Protein AF-A0A382NYF6-F1 (afdb_monomer_lite)

Structure (mmCIF, N/CA/C/O backbone):
data_AF-A0A382NYF6-F1
#
_entry.id   AF-A0A382NYF6-F1
#
loop_
_atom_site.group_PDB
_atom_site.id
_atom_site.type_symbol
_atom_site.label_atom_id
_atom_site.label_alt_id
_atom_site.label_comp_id
_atom_site.label_asym_id
_atom_site.label_entity_id
_atom_site.label_seq_id
_atom_site.pdbx_PDB_ins_code
_atom_site.Cartn_x
_atom_site.Cartn_y
_atom_site.Cartn_z
_atom_site.occupancy
_atom_site.B_iso_or_equiv
_atom_site.auth_seq_id
_atom_site.auth_comp_id
_atom_site.auth_asym_id
_atom_site.auth_atom_id
_atom_site.pdbx_PDB_model_num
ATOM 1 N N . GLU A 1 1 ? -11.769 5.506 8.068 1.00 88.50 1 GLU A N 1
ATOM 2 C CA . GLU A 1 1 ? -12.639 4.362 8.406 1.00 88.50 1 GLU A CA 1
ATOM 3 C C . GLU A 1 1 ? -12.470 3.879 9.838 1.00 88.50 1 GLU A C 1
ATOM 5 O O . GLU A 1 1 ? -13.422 3.995 10.589 1.00 88.50 1 GLU A O 1
ATOM 10 N N . PHE A 1 2 ? -11.301 3.385 10.272 1.00 92.25 2 PHE A N 1
ATOM 11 C CA . PHE A 1 2 ? -11.147 2.890 11.657 1.00 92.25 2 PHE A CA 1
ATOM 12 C C . PHE A 1 2 ? -11.559 3.897 12.743 1.00 92.25 2 PHE A C 1
ATOM 14 O O . PHE A 1 2 ? -12.382 3.532 13.579 1.00 92.25 2 PHE A O 1
ATOM 21 N N . PRO A 1 3 ? -11.096 5.165 12.720 1.00 92.38 3 PRO A N 1
ATOM 22 C CA . PRO A 1 3 ? -11.545 6.155 13.703 1.00 92.38 3 PRO A CA 1
ATOM 23 C C . PRO A 1 3 ? -13.026 6.534 13.555 1.00 92.38 3 PRO A C 1
ATOM 25 O O . PRO A 1 3 ? -13.619 7.059 14.493 1.00 92.38 3 PRO A O 1
ATOM 28 N N . ASP A 1 4 ? -13.610 6.273 12.384 1.00 92.25 4 ASP A N 1
ATOM 29 C CA . ASP A 1 4 ? -14.958 6.696 12.011 1.00 92.25 4 ASP A CA 1
ATOM 30 C C . ASP A 1 4 ? -16.008 5.625 12.333 1.00 92.25 4 ASP A C 1
ATOM 32 O O . ASP A 1 4 ? -17.197 5.907 12.238 1.00 92.25 4 ASP A O 1
ATOM 36 N N . TYR A 1 5 ? -15.599 4.426 12.777 1.00 93.44 5 TYR A N 1
ATOM 37 C CA . TYR A 1 5 ? -16.486 3.281 13.023 1.00 93.44 5 TYR A CA 1
ATOM 38 C C . TYR A 1 5 ? -17.739 3.649 13.832 1.00 93.44 5 TYR A C 1
ATOM 40 O O . TYR A 1 5 ? -18.853 3.321 13.428 1.00 93.44 5 TYR A O 1
ATOM 48 N N . HIS A 1 6 ? -17.584 4.355 14.957 1.00 92.81 6 HIS A N 1
ATOM 49 C CA . HIS A 1 6 ? -18.725 4.735 15.794 1.00 92.81 6 HIS A CA 1
ATOM 50 C C . HIS A 1 6 ? -19.645 5.758 15.117 1.00 92.81 6 HIS A C 1
ATOM 52 O O . HIS A 1 6 ? -20.864 5.634 15.226 1.00 92.81 6 HIS A O 1
ATOM 58 N N . GLY A 1 7 ? -19.083 6.743 14.412 1.00 93.19 7 GLY A N 1
ATOM 59 C CA . GLY A 1 7 ? -19.858 7.767 13.706 1.00 93.19 7 GLY A CA 1
ATOM 60 C C . GLY A 1 7 ? -20.591 7.202 12.489 1.00 93.19 7 GLY A C 1
ATOM 61 O O . GLY A 1 7 ? -21.778 7.460 12.296 1.00 93.19 7 GLY A O 1
ATOM 62 N N . ASP A 1 8 ? -19.912 6.368 11.706 1.00 95.44 8 ASP A N 1
ATOM 63 C CA . ASP A 1 8 ? -20.476 5.683 10.544 1.00 95.44 8 ASP A CA 1
ATOM 64 C C . ASP A 1 8 ? -21.592 4.718 10.959 1.00 95.44 8 ASP A C 1
ATOM 66 O O . ASP A 1 8 ? -22.680 4.746 10.387 1.00 95.44 8 ASP A O 1
ATOM 70 N N . LYS A 1 9 ? -21.383 3.939 12.028 1.00 95.19 9 LYS A N 1
ATOM 71 C CA . LYS A 1 9 ? -22.415 3.053 12.578 1.00 95.19 9 LYS A CA 1
ATOM 72 C C . LYS A 1 9 ? -23.625 3.824 13.104 1.00 95.19 9 LYS A C 1
ATOM 74 O O . LYS A 1 9 ? -24.758 3.422 12.856 1.00 95.19 9 LYS A O 1
ATOM 79 N N . ALA A 1 10 ? -23.404 4.928 13.819 1.00 96.12 10 ALA A N 1
ATOM 80 C CA . ALA A 1 10 ? -24.485 5.754 14.361 1.00 96.12 10 ALA A CA 1
ATOM 81 C C . ALA A 1 10 ? -25.321 6.436 13.265 1.00 96.12 10 ALA A C 1
ATOM 83 O O . ALA A 1 10 ? -26.497 6.719 13.477 1.00 96.12 10 ALA A O 1
ATOM 84 N N . THR A 1 11 ? -24.726 6.679 12.096 1.00 96.25 11 THR A N 1
ATOM 85 C CA . THR A 1 11 ? -25.400 7.275 10.931 1.00 96.25 11 THR A CA 1
ATOM 86 C C . THR A 1 11 ? -25.982 6.236 9.969 1.00 96.25 11 THR A C 1
ATOM 88 O O . THR A 1 11 ? -26.534 6.612 8.938 1.00 96.25 11 THR A O 1
ATOM 91 N N . GLY A 1 12 ? -25.900 4.943 10.305 1.00 94.88 12 GLY A N 1
ATOM 92 C CA . GLY A 1 12 ? -26.460 3.858 9.499 1.00 94.88 12 GLY A CA 1
ATOM 93 C C . GLY A 1 12 ? -25.685 3.568 8.212 1.00 94.88 12 GLY A C 1
ATOM 94 O O . GLY A 1 12 ? -26.279 3.085 7.255 1.00 94.88 12 GLY A O 1
ATOM 95 N N . LYS A 1 13 ? -24.385 3.888 8.150 1.00 95.69 13 LYS A N 1
ATOM 96 C CA . LYS A 1 13 ? -23.549 3.545 6.993 1.00 95.69 13 LYS A CA 1
ATOM 97 C C . LYS A 1 13 ? -23.111 2.085 7.036 1.00 95.69 13 LYS A C 1
ATOM 99 O O . LYS A 1 13 ? -22.627 1.609 8.060 1.00 95.69 13 LYS A O 1
ATOM 104 N N . ASP A 1 14 ? -23.110 1.453 5.870 1.00 95.06 14 ASP A N 1
ATOM 105 C CA . ASP A 1 14 ? -22.629 0.083 5.673 1.00 95.06 14 ASP A CA 1
ATOM 106 C C . ASP A 1 14 ? -21.187 0.048 5.137 1.00 95.06 14 ASP A C 1
ATOM 108 O O . ASP A 1 14 ? -20.880 -0.611 4.143 1.00 95.06 14 ASP A O 1
ATOM 112 N N . THR A 1 15 ? -20.269 0.789 5.769 1.00 94.88 15 THR A N 1
ATOM 113 C CA . THR A 1 15 ? -18.842 0.692 5.415 1.00 94.88 15 THR A CA 1
ATOM 114 C C . THR A 1 15 ? -18.297 -0.687 5.790 1.00 94.88 15 THR A C 1
ATOM 116 O O . THR A 1 15 ? -18.786 -1.336 6.719 1.00 94.88 15 THR A O 1
ATOM 119 N N . LEU A 1 16 ? -17.248 -1.151 5.099 1.00 92.69 16 LEU A N 1
ATOM 120 C CA . LEU A 1 16 ? -16.663 -2.474 5.362 1.00 92.69 16 LEU A CA 1
ATOM 121 C C . LEU A 1 16 ? -16.256 -2.628 6.832 1.00 92.69 16 LEU A C 1
ATOM 123 O O . LEU A 1 16 ? -16.421 -3.700 7.416 1.00 92.69 16 LEU A O 1
ATOM 127 N N . ILE A 1 17 ? -15.766 -1.552 7.452 1.00 94.12 17 ILE A N 1
ATOM 128 C CA . ILE A 1 17 ? -15.409 -1.569 8.867 1.00 94.12 17 ILE A CA 1
ATOM 129 C C . ILE A 1 17 ? -16.618 -1.658 9.805 1.00 94.12 17 ILE A C 1
ATOM 131 O O . ILE A 1 17 ? -16.507 -2.281 10.860 1.00 94.12 17 ILE A O 1
ATOM 135 N N . VAL A 1 18 ? -17.768 -1.086 9.435 1.00 95.69 18 VAL A N 1
ATOM 136 C CA . VAL A 1 18 ? -19.014 -1.210 10.206 1.00 95.69 18 VAL A CA 1
ATOM 137 C C . VAL A 1 18 ? -19.567 -2.630 10.103 1.00 95.69 18 VAL A C 1
ATOM 139 O O . VAL A 1 18 ? -19.922 -3.213 11.127 1.00 95.69 18 VAL A O 1
ATOM 142 N N . VAL A 1 19 ? -19.567 -3.210 8.899 1.00 95.25 19 VAL A N 1
ATOM 143 C CA . VAL A 1 19 ? -20.097 -4.558 8.634 1.00 95.25 19 VAL A CA 1
ATOM 144 C C . VAL A 1 19 ? -19.238 -5.650 9.279 1.00 95.25 19 VAL A C 1
ATOM 146 O O . VAL A 1 19 ? -19.761 -6.551 9.933 1.00 95.25 19 VAL A O 1
ATOM 149 N N . PHE A 1 20 ? -17.913 -5.591 9.118 1.00 93.31 20 PHE A N 1
ATOM 150 C CA . PHE A 1 20 ? -17.011 -6.633 9.624 1.00 93.31 20 PHE A CA 1
ATOM 151 C C . PHE A 1 20 ? -16.514 -6.390 11.051 1.00 93.31 20 PHE A C 1
ATOM 153 O O . PHE A 1 20 ? -16.012 -7.318 11.694 1.00 93.31 20 PHE A O 1
ATOM 160 N N . GLY A 1 21 ? -16.647 -5.162 11.546 1.00 94.75 21 GLY A N 1
ATOM 161 C CA . GLY A 1 21 ? -16.045 -4.711 12.790 1.00 94.75 21 GLY A CA 1
ATOM 162 C C . GLY A 1 21 ? -14.553 -4.376 12.637 1.00 94.75 21 GLY A C 1
ATOM 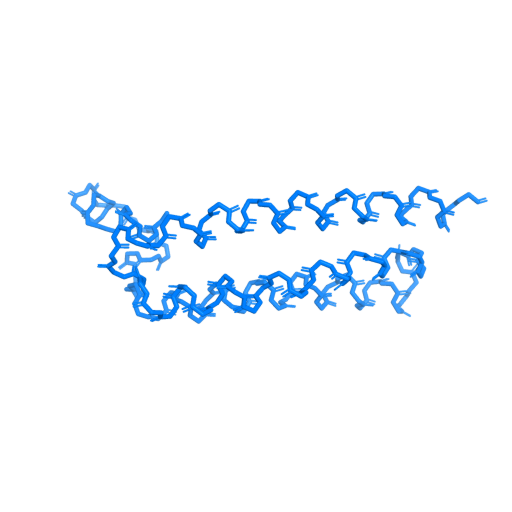163 O O . GLY A 1 21 ? -13.846 -4.945 11.793 1.00 94.75 21 GLY A O 1
ATOM 164 N N . PRO A 1 22 ? -14.028 -3.478 13.490 1.00 93.31 22 PRO A N 1
ATOM 165 C CA . PRO A 1 22 ? -12.668 -2.965 13.367 1.00 93.31 22 PRO A CA 1
ATOM 166 C C . PRO A 1 22 ? -11.605 -4.048 13.606 1.00 93.31 22 PRO A C 1
ATOM 168 O O . PRO A 1 22 ? -10.518 -3.973 13.046 1.00 93.31 22 PRO A O 1
ATOM 171 N N . GLU A 1 23 ? -11.907 -5.115 14.351 1.00 93.75 23 GLU A N 1
ATOM 172 C CA . GLU A 1 23 ? -10.965 -6.217 14.562 1.00 93.75 23 GLU A CA 1
ATOM 173 C C . GLU A 1 23 ? -10.640 -6.986 13.270 1.00 93.75 23 GLU A C 1
ATOM 175 O O . GLU A 1 23 ? -9.468 -7.161 12.921 1.00 93.75 23 GLU A O 1
ATOM 180 N N . LYS A 1 24 ? -11.677 -7.401 12.531 1.00 94.25 24 LYS A N 1
ATOM 181 C CA . LYS A 1 24 ? -11.538 -8.140 11.267 1.00 94.25 24 LYS A CA 1
ATOM 182 C C . LYS A 1 24 ? -11.096 -7.228 10.126 1.00 94.25 24 LYS A C 1
ATOM 184 O O . LYS A 1 24 ? -10.324 -7.653 9.266 1.00 94.25 24 LYS A O 1
ATOM 189 N N . ALA A 1 25 ? -11.512 -5.962 10.147 1.00 94.75 25 ALA A N 1
ATOM 190 C CA . ALA A 1 25 ? -11.120 -4.979 9.144 1.00 94.75 25 ALA A CA 1
ATOM 191 C C . ALA A 1 25 ? -9.594 -4.774 9.068 1.00 94.75 25 ALA A C 1
ATOM 193 O O . ALA A 1 25 ? -9.078 -4.467 7.992 1.00 94.75 25 ALA A O 1
ATOM 194 N N . ARG A 1 26 ? -8.839 -4.999 10.162 1.00 95.69 26 ARG A N 1
ATOM 195 C CA . ARG A 1 26 ? -7.362 -4.934 10.133 1.00 95.69 26 ARG A CA 1
ATOM 196 C C . ARG A 1 26 ? -6.760 -5.918 9.137 1.00 95.69 26 ARG A C 1
ATOM 198 O O . ARG A 1 26 ? -5.847 -5.559 8.397 1.00 95.69 26 ARG A O 1
ATOM 205 N N . LEU A 1 27 ? -7.276 -7.148 9.116 1.00 96.50 27 LEU A N 1
ATOM 206 C CA . LEU A 1 27 ? -6.834 -8.164 8.167 1.00 96.50 27 LEU A CA 1
ATOM 207 C C . LEU A 1 27 ? -7.198 -7.750 6.738 1.00 96.50 27 LEU A C 1
ATOM 209 O O . LEU A 1 27 ? -6.371 -7.884 5.843 1.00 96.50 27 LEU A O 1
ATOM 213 N N . GLY A 1 28 ? -8.390 -7.177 6.543 1.00 96.06 28 GLY A N 1
ATOM 214 C CA . GLY A 1 28 ? -8.809 -6.609 5.260 1.00 96.06 28 GLY A CA 1
ATOM 215 C C . GLY A 1 28 ? -7.820 -5.566 4.730 1.00 96.06 28 GLY A C 1
ATOM 216 O O . GLY A 1 28 ? -7.404 -5.652 3.579 1.00 96.06 28 GLY A O 1
ATOM 217 N N . TYR A 1 29 ? -7.356 -4.648 5.584 1.00 96.25 29 TYR A N 1
ATOM 218 C CA . TYR A 1 29 ? -6.304 -3.693 5.221 1.00 96.25 29 TYR A CA 1
ATOM 219 C C . TYR A 1 29 ? -5.009 -4.389 4.769 1.00 96.25 29 TYR A C 1
ATOM 221 O O . TYR A 1 29 ? -4.463 -4.046 3.721 1.00 96.25 29 TYR A O 1
ATOM 229 N N . VAL A 1 30 ? -4.525 -5.385 5.522 1.00 97.44 30 VAL A N 1
ATOM 230 C CA . VAL A 1 30 ? -3.299 -6.123 5.161 1.00 97.44 30 VAL A CA 1
ATOM 231 C C . VAL A 1 30 ? -3.457 -6.814 3.807 1.00 97.44 30 VAL A C 1
ATOM 233 O O . VAL A 1 30 ? -2.568 -6.710 2.965 1.00 97.44 30 VAL A O 1
ATOM 236 N N . LEU A 1 31 ? -4.595 -7.470 3.569 1.00 97.81 31 LEU A N 1
ATOM 237 C CA . LEU A 1 31 ? -4.884 -8.140 2.301 1.00 97.81 31 LEU A CA 1
ATOM 238 C C . LEU A 1 31 ? -4.935 -7.156 1.125 1.00 97.81 31 LEU A C 1
ATOM 240 O O . LEU A 1 31 ? -4.403 -7.457 0.058 1.00 97.81 31 LEU A O 1
ATOM 244 N N . LEU A 1 32 ? -5.513 -5.967 1.311 1.00 97.12 32 LEU A N 1
ATOM 245 C CA . LEU A 1 32 ? -5.542 -4.921 0.283 1.00 97.12 32 LEU A CA 1
ATOM 246 C C . LEU A 1 32 ? -4.135 -4.419 -0.065 1.00 97.12 32 LEU A C 1
ATOM 248 O O . LEU A 1 32 ? -3.792 -4.303 -1.238 1.00 97.12 32 LEU A O 1
ATOM 252 N N . VAL A 1 33 ? -3.287 -4.177 0.935 1.00 97.88 33 VAL A N 1
ATOM 253 C CA . VAL A 1 33 ? -1.905 -3.736 0.691 1.00 97.88 33 VAL A CA 1
ATOM 254 C C . VAL A 1 33 ? -1.085 -4.828 0.003 1.00 97.88 33 VAL A C 1
ATOM 256 O O . VAL A 1 33 ? -0.383 -4.555 -0.969 1.00 97.88 33 VAL A O 1
ATOM 259 N N . VAL A 1 34 ? -1.187 -6.075 0.472 1.00 98.19 34 VAL A N 1
ATOM 260 C CA . VAL A 1 34 ? -0.473 -7.211 -0.130 1.00 98.19 34 VAL A CA 1
ATOM 261 C C . VAL A 1 34 ? -0.932 -7.440 -1.569 1.00 98.19 34 VAL A C 1
ATOM 263 O O . VAL A 1 34 ? -0.093 -7.594 -2.452 1.00 98.19 34 VAL A O 1
ATOM 266 N N . SER A 1 35 ? -2.240 -7.412 -1.832 1.00 98.38 35 SER A N 1
ATOM 267 C CA . SER A 1 35 ? -2.774 -7.580 -3.189 1.00 98.38 35 SER A CA 1
ATOM 268 C C . SER A 1 35 ? -2.358 -6.452 -4.135 1.00 98.38 35 SER A C 1
ATOM 270 O O . SER A 1 35 ? -2.067 -6.734 -5.293 1.00 98.38 35 SER A O 1
ATOM 272 N N . ALA A 1 36 ? -2.236 -5.210 -3.655 1.00 98.06 36 ALA A N 1
ATOM 273 C CA . ALA A 1 36 ? -1.721 -4.098 -4.454 1.00 98.06 36 ALA A CA 1
ATOM 274 C C . ALA A 1 36 ? -0.249 -4.292 -4.866 1.00 98.06 36 ALA A C 1
ATOM 276 O O . ALA A 1 36 ? 0.115 -4.035 -6.009 1.00 98.06 36 ALA A O 1
ATOM 277 N N . PHE A 1 37 ? 0.612 -4.782 -3.970 1.00 98.38 37 PHE A N 1
ATOM 278 C CA . PHE A 1 37 ? 2.002 -5.083 -4.335 1.00 98.38 37 PHE A CA 1
ATOM 279 C C . PHE A 1 37 ? 2.115 -6.316 -5.237 1.00 98.38 37 PHE A C 1
ATOM 281 O O . PHE A 1 37 ? 2.884 -6.309 -6.199 1.00 98.38 37 PHE A O 1
ATOM 288 N N . LEU A 1 38 ? 1.329 -7.361 -4.962 1.00 98.50 38 LEU A N 1
ATOM 289 C CA . LEU A 1 38 ? 1.283 -8.553 -5.806 1.00 98.50 38 LEU A CA 1
ATOM 290 C C . LEU A 1 38 ? 0.785 -8.232 -7.214 1.00 98.50 38 LEU A C 1
ATOM 292 O O . LEU A 1 38 ? 1.320 -8.785 -8.168 1.00 98.50 38 LEU A O 1
ATOM 296 N N . SER A 1 39 ? -0.190 -7.334 -7.373 1.00 98.38 39 SER A N 1
ATOM 297 C CA . SER A 1 39 ? -0.680 -6.956 -8.699 1.00 98.38 39 SER A CA 1
ATOM 298 C C . SER A 1 39 ? 0.404 -6.260 -9.521 1.00 98.38 39 SER A C 1
ATOM 300 O O . SER A 1 39 ? 0.599 -6.634 -10.672 1.00 98.38 39 SER A O 1
ATOM 302 N N . ILE A 1 40 ? 1.179 -5.338 -8.936 1.00 98.38 40 ILE A N 1
ATOM 303 C CA . ILE A 1 40 ? 2.333 -4.721 -9.615 1.00 98.38 40 ILE A CA 1
ATOM 304 C C . ILE A 1 40 ? 3.344 -5.796 -10.029 1.00 98.38 40 ILE A C 1
ATOM 306 O O . ILE A 1 40 ? 3.771 -5.824 -11.183 1.00 98.38 40 ILE A O 1
ATOM 310 N N . ALA A 1 41 ? 3.694 -6.703 -9.110 1.00 98.50 41 ALA A N 1
ATOM 311 C CA . ALA A 1 41 ? 4.658 -7.765 -9.378 1.00 98.50 41 ALA A CA 1
ATOM 312 C C . ALA A 1 41 ? 4.205 -8.683 -10.523 1.00 98.50 41 ALA A C 1
ATOM 314 O O . ALA A 1 41 ? 4.955 -8.899 -11.471 1.00 98.50 41 ALA A O 1
ATOM 315 N N . LEU A 1 42 ? 2.966 -9.180 -10.457 1.00 98.56 42 LEU A N 1
ATOM 316 C CA . LEU A 1 42 ? 2.383 -10.058 -11.470 1.00 98.56 42 LEU A CA 1
ATOM 317 C C . LEU A 1 42 ? 2.296 -9.370 -12.831 1.00 98.56 42 LEU A C 1
ATOM 319 O O . LEU A 1 42 ? 2.658 -9.959 -13.842 1.00 98.56 42 LEU A O 1
ATOM 323 N N . MET A 1 43 ? 1.846 -8.116 -12.868 1.00 98.31 43 MET A N 1
ATOM 324 C CA . MET A 1 43 ? 1.680 -7.382 -14.122 1.00 98.31 43 MET A CA 1
ATOM 325 C C . MET A 1 43 ? 3.023 -7.060 -14.786 1.00 98.31 43 MET A C 1
ATOM 327 O O . MET A 1 43 ? 3.107 -7.072 -16.013 1.00 98.31 43 MET A O 1
ATOM 331 N N . ALA A 1 44 ? 4.082 -6.833 -14.005 1.00 98.12 44 ALA A N 1
ATOM 332 C CA . ALA A 1 44 ? 5.434 -6.704 -14.537 1.00 98.12 44 ALA A CA 1
ATOM 333 C C . ALA A 1 44 ? 5.987 -8.045 -15.054 1.00 98.12 44 ALA A C 1
ATOM 335 O O . ALA A 1 44 ? 6.610 -8.083 -16.113 1.00 98.12 44 ALA A O 1
ATOM 336 N N . THR A 1 45 ? 5.740 -9.165 -14.359 1.00 97.62 45 THR A N 1
ATOM 337 C CA . THR A 1 45 ? 6.270 -10.476 -14.777 1.00 97.62 45 THR A CA 1
ATOM 338 C C . THR A 1 45 ? 5.584 -11.060 -16.007 1.00 97.62 45 THR A C 1
ATOM 340 O O . THR A 1 45 ? 6.246 -11.744 -16.784 1.00 97.62 45 THR A O 1
ATOM 343 N N . ILE A 1 46 ? 4.299 -10.766 -16.228 1.00 97.75 46 ILE A N 1
ATOM 344 C CA . ILE A 1 46 ? 3.595 -11.148 -17.465 1.00 97.75 46 ILE A CA 1
ATOM 345 C C . ILE A 1 46 ? 3.825 -10.159 -18.622 1.00 97.75 46 ILE A C 1
ATOM 347 O O . ILE A 1 46 ? 3.292 -10.363 -19.709 1.00 97.75 46 ILE A O 1
ATOM 351 N N . GLY A 1 47 ? 4.607 -9.096 -18.401 1.00 96.25 47 GLY A N 1
ATOM 352 C CA . GLY A 1 47 ? 4.986 -8.122 -19.426 1.00 96.25 47 GLY A CA 1
ATOM 353 C C . GLY A 1 47 ? 3.965 -7.014 -19.698 1.00 96.25 47 GLY A C 1
ATOM 354 O O . GLY A 1 47 ? 4.149 -6.255 -20.644 1.00 96.25 47 GLY A O 1
ATOM 355 N N . THR A 1 48 ? 2.910 -6.881 -18.887 1.00 97.69 48 THR A N 1
ATOM 356 C CA . THR A 1 48 ? 1.949 -5.771 -19.022 1.00 97.69 48 THR A CA 1
ATOM 357 C C . THR A 1 48 ? 2.558 -4.434 -18.602 1.00 97.69 48 THR A C 1
ATOM 359 O O . THR A 1 48 ? 2.243 -3.401 -19.188 1.00 97.69 48 THR A O 1
ATOM 362 N N . PHE A 1 49 ? 3.433 -4.441 -17.593 1.00 97.50 49 PHE A N 1
ATOM 363 C CA . PHE A 1 49 ? 4.226 -3.279 -17.189 1.00 97.50 49 PHE A CA 1
ATOM 364 C C . PHE A 1 49 ? 5.719 -3.543 -17.424 1.00 97.50 49 PHE A C 1
ATOM 366 O O . PHE A 1 49 ? 6.151 -4.692 -17.316 1.00 97.50 49 PHE A O 1
ATOM 373 N N . PRO A 1 50 ? 6.542 -2.509 -17.682 1.00 98.00 50 PRO A N 1
ATOM 374 C CA . PRO A 1 50 ? 7.988 -2.667 -17.722 1.00 98.00 50 PRO A CA 1
ATOM 375 C C . PRO A 1 50 ? 8.518 -3.249 -16.412 1.00 98.00 50 PRO A C 1
ATOM 377 O O . PRO A 1 50 ? 8.035 -2.889 -15.334 1.00 98.00 50 PRO A O 1
ATOM 380 N N . MET A 1 51 ? 9.575 -4.063 -16.473 1.00 98.00 51 MET A N 1
ATOM 381 C CA . MET A 1 51 ? 10.211 -4.615 -15.266 1.00 98.00 51 MET A CA 1
ATOM 382 C C . MET A 1 51 ? 10.692 -3.527 -14.297 1.00 98.00 51 MET A C 1
ATOM 384 O O . MET A 1 51 ? 10.689 -3.738 -13.087 1.00 98.00 51 MET A O 1
ATOM 388 N N . LEU A 1 52 ? 11.030 -2.334 -14.799 1.00 98.19 52 LEU A N 1
ATOM 389 C CA . LEU A 1 52 ? 11.408 -1.200 -13.957 1.00 98.19 52 LEU A CA 1
ATOM 390 C C . LEU A 1 52 ? 10.266 -0.729 -13.037 1.00 98.19 52 LEU A C 1
ATOM 392 O O . LEU A 1 52 ? 10.542 -0.170 -11.983 1.00 98.19 52 LEU A O 1
ATOM 396 N N . SER A 1 53 ? 8.995 -1.008 -13.350 1.00 98.25 53 SER A N 1
ATOM 397 C CA . SER A 1 53 ? 7.860 -0.716 -12.453 1.00 98.25 53 SER A CA 1
ATOM 398 C C . SER A 1 53 ? 7.956 -1.423 -11.090 1.00 98.25 53 SER A C 1
ATOM 400 O O . SER A 1 53 ? 7.390 -0.941 -10.106 1.00 98.25 53 SER A O 1
ATOM 402 N N . LEU A 1 54 ? 8.751 -2.498 -10.986 1.00 98.50 54 LEU A N 1
ATOM 403 C CA . LEU A 1 54 ? 9.018 -3.215 -9.737 1.00 98.50 54 LEU A CA 1
ATOM 404 C C . LEU A 1 54 ? 9.740 -2.365 -8.680 1.00 98.50 54 LEU A C 1
ATOM 406 O O . LEU A 1 54 ? 9.703 -2.722 -7.502 1.00 98.50 54 LEU A O 1
ATOM 410 N N . ILE A 1 55 ? 10.336 -1.217 -9.034 1.00 98.44 55 ILE A N 1
ATOM 411 C CA . ILE A 1 55 ? 10.904 -0.292 -8.035 1.00 98.44 55 ILE A CA 1
ATOM 412 C C . ILE A 1 55 ? 9.847 0.192 -7.033 1.00 98.44 55 ILE A C 1
ATOM 414 O O . ILE A 1 55 ? 10.185 0.490 -5.887 1.00 98.44 55 ILE A O 1
ATOM 418 N N . ALA A 1 56 ? 8.565 0.199 -7.417 1.00 98.50 56 ALA A N 1
ATOM 419 C CA . ALA A 1 56 ? 7.448 0.504 -6.527 1.00 98.50 56 ALA A CA 1
ATOM 420 C C . ALA A 1 56 ? 7.371 -0.449 -5.321 1.00 98.50 56 ALA A C 1
ATOM 422 O O . ALA A 1 56 ? 6.972 -0.030 -4.235 1.00 98.50 56 ALA A O 1
ATOM 423 N N . LEU A 1 57 ? 7.830 -1.701 -5.463 1.00 98.38 57 LEU A N 1
ATOM 424 C CA . LEU A 1 57 ? 7.851 -2.683 -4.374 1.00 98.38 57 LEU A CA 1
ATOM 425 C C . LEU A 1 57 ? 8.796 -2.284 -3.231 1.00 98.38 57 LEU A C 1
ATOM 427 O O . LEU A 1 57 ? 8.622 -2.757 -2.108 1.00 98.38 57 LEU A O 1
ATOM 431 N N . SER A 1 58 ? 9.763 -1.389 -3.465 1.00 98.06 58 SER A N 1
ATOM 432 C CA . SER A 1 58 ? 10.658 -0.890 -2.409 1.00 98.06 58 SER A CA 1
ATOM 433 C C . SER A 1 58 ? 9.906 -0.126 -1.309 1.00 98.06 58 SER A C 1
ATOM 435 O O . SER A 1 58 ? 10.311 -0.157 -0.146 1.00 98.06 58 SER A O 1
ATOM 437 N N . ALA A 1 59 ? 8.749 0.465 -1.633 1.00 97.75 59 ALA A N 1
ATOM 438 C CA . ALA A 1 59 ? 7.882 1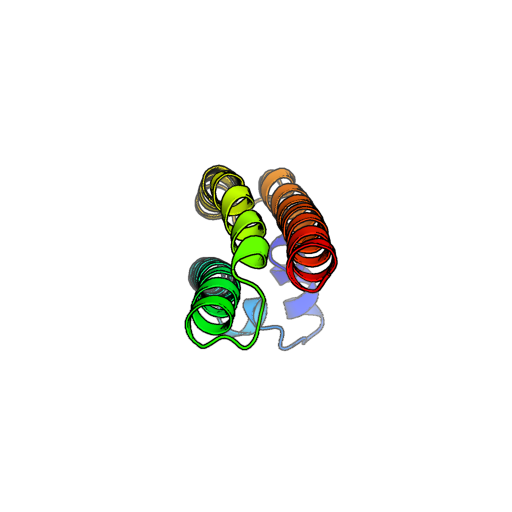.132 -0.664 1.00 97.75 59 ALA A CA 1
ATOM 439 C C . ALA A 1 59 ? 7.258 0.161 0.360 1.00 97.75 59 ALA A C 1
ATOM 441 O O . ALA A 1 59 ? 6.810 0.595 1.425 1.00 97.75 59 ALA A O 1
ATOM 442 N N . SER A 1 60 ? 7.266 -1.152 0.090 1.00 96.69 60 SER A N 1
ATOM 443 C CA . SER A 1 60 ? 6.698 -2.177 0.978 1.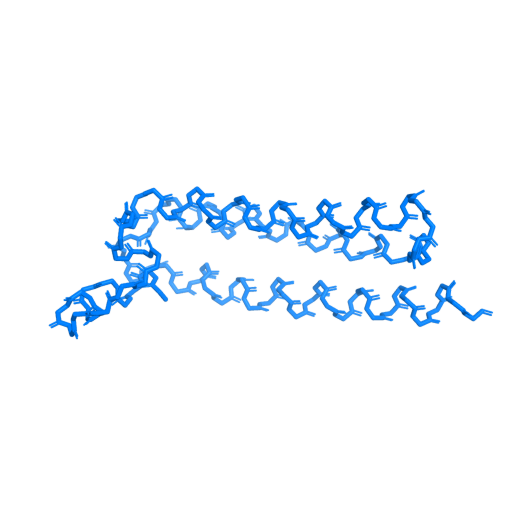00 96.69 60 SER A CA 1
ATOM 444 C C . SER A 1 60 ? 7.341 -2.205 2.369 1.00 96.69 60 SER A C 1
ATOM 446 O O . SER A 1 60 ? 6.677 -2.566 3.340 1.00 96.69 60 SER A O 1
ATOM 448 N N . PHE A 1 61 ? 8.588 -1.739 2.519 1.00 95.75 61 PHE A N 1
ATOM 449 C CA . PHE A 1 61 ? 9.242 -1.640 3.827 1.00 95.75 61 PHE A CA 1
ATOM 450 C C . PHE A 1 61 ? 8.455 -0.760 4.819 1.00 95.75 61 PHE A C 1
ATOM 452 O O . PHE A 1 61 ? 8.409 -1.053 6.016 1.00 95.75 61 PHE A O 1
ATOM 459 N N . LEU A 1 62 ? 7.760 0.277 4.334 1.00 95.62 62 LEU A N 1
ATOM 460 C CA . LEU A 1 62 ? 6.950 1.174 5.168 1.00 95.62 62 LEU A CA 1
ATOM 461 C C . LEU A 1 62 ? 5.737 0.461 5.792 1.00 95.62 62 LEU A C 1
ATOM 463 O O . LEU A 1 62 ? 5.287 0.834 6.880 1.00 95.62 62 LEU A O 1
ATOM 467 N N . VAL A 1 63 ? 5.239 -0.601 5.146 1.00 97.06 63 VAL A N 1
ATOM 468 C CA . VAL A 1 63 ? 4.067 -1.376 5.588 1.00 97.06 63 VAL A CA 1
ATOM 469 C C . VAL A 1 63 ? 4.286 -1.975 6.972 1.00 97.06 63 VAL A C 1
ATOM 471 O O . VAL A 1 63 ? 3.349 -2.022 7.766 1.00 97.06 63 VAL A O 1
ATOM 474 N N . ILE A 1 64 ? 5.519 -2.373 7.301 1.00 96.31 64 ILE A N 1
ATOM 475 C CA . ILE A 1 64 ? 5.850 -3.026 8.575 1.00 96.31 64 ILE A CA 1
ATOM 476 C C . ILE A 1 64 ? 5.416 -2.155 9.759 1.00 96.31 64 ILE A C 1
ATOM 478 O O . ILE A 1 64 ? 4.754 -2.633 10.682 1.00 96.31 64 ILE A O 1
ATOM 482 N N . ASN A 1 65 ? 5.762 -0.867 9.734 1.00 95.88 65 ASN A N 1
ATOM 483 C CA . ASN A 1 65 ? 5.421 0.049 10.820 1.00 95.88 65 ASN A CA 1
ATOM 484 C C . ASN A 1 65 ? 3.929 0.392 10.825 1.00 95.88 65 ASN A C 1
ATOM 486 O O . ASN A 1 65 ? 3.329 0.462 11.897 1.00 95.88 65 ASN A O 1
ATOM 490 N N . ILE A 1 66 ? 3.312 0.528 9.648 1.00 97.75 66 ILE A N 1
ATOM 491 C CA . ILE A 1 66 ? 1.875 0.799 9.527 1.00 97.75 66 ILE A CA 1
ATOM 492 C C . ILE A 1 66 ? 1.062 -0.347 10.136 1.00 97.75 66 ILE A C 1
ATOM 494 O O . ILE A 1 66 ? 0.191 -0.108 10.968 1.00 97.75 66 ILE A O 1
ATOM 498 N N . VAL A 1 67 ? 1.388 -1.595 9.790 1.00 97.81 67 VAL A N 1
ATOM 499 C CA . VAL A 1 67 ? 0.701 -2.789 10.302 1.00 97.81 67 VAL A CA 1
ATOM 500 C C . VAL A 1 67 ? 0.919 -2.947 11.806 1.00 97.81 67 VAL A C 1
ATOM 502 O O . VAL A 1 67 ? -0.038 -3.224 12.526 1.00 97.81 67 VAL A O 1
ATOM 505 N N . LYS A 1 68 ? 2.133 -2.703 12.318 1.00 97.56 68 LYS A N 1
ATOM 506 C CA . LYS A 1 68 ? 2.395 -2.715 13.769 1.00 97.56 68 LYS A CA 1
ATOM 507 C C . LYS A 1 68 ? 1.505 -1.721 14.519 1.00 97.56 68 LYS A C 1
ATOM 509 O O . LYS A 1 68 ? 0.885 -2.086 15.517 1.00 97.56 68 LYS A O 1
ATOM 514 N N . VAL A 1 69 ? 1.427 -0.476 14.043 1.00 97.50 69 VAL A N 1
ATOM 515 C CA . VAL A 1 69 ? 0.595 0.564 14.668 1.00 97.50 69 VAL A CA 1
ATOM 516 C C . VAL A 1 69 ? -0.889 0.230 14.522 1.00 97.50 69 VAL A C 1
ATOM 518 O O . VAL A 1 69 ? -1.629 0.384 15.490 1.00 97.50 69 VAL A O 1
ATOM 521 N N . LEU A 1 70 ? -1.314 -0.293 13.368 1.00 97.00 70 LEU A N 1
ATOM 522 C C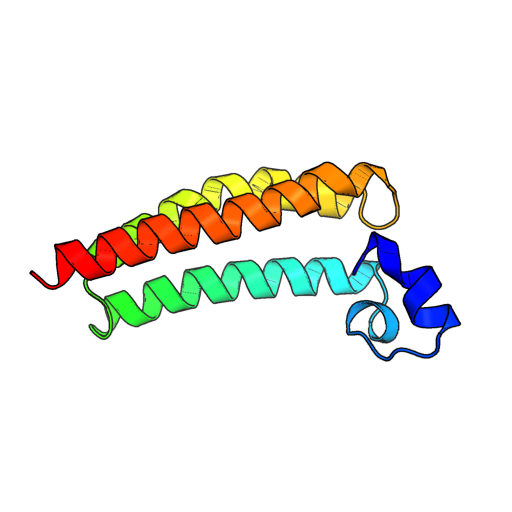A . LEU A 1 70 ? -2.684 -0.744 13.133 1.00 97.00 70 LEU A CA 1
ATOM 523 C C . LEU A 1 70 ? -3.096 -1.825 14.130 1.00 97.00 70 LEU A C 1
ATOM 525 O O . LEU A 1 70 ? -4.076 -1.653 14.843 1.00 97.00 70 LEU A O 1
ATOM 529 N N . TYR A 1 71 ? -2.344 -2.918 14.236 1.00 96.50 71 TYR A N 1
ATOM 530 C CA . TYR A 1 71 ? -2.704 -4.015 15.138 1.00 96.50 71 TYR A CA 1
ATOM 531 C C . TYR A 1 71 ? -2.674 -3.608 16.609 1.00 96.50 71 TYR A C 1
ATOM 533 O O . TYR A 1 71 ? -3.490 -4.099 17.384 1.00 96.50 71 TYR A O 1
ATOM 541 N N . LYS A 1 72 ? -1.793 -2.675 16.987 1.00 96.38 72 LYS A N 1
ATOM 542 C CA . LYS A 1 72 ? -1.718 -2.167 18.358 1.00 96.38 72 LYS A CA 1
ATOM 543 C C . LYS A 1 72 ? -2.843 -1.184 18.703 1.00 96.38 72 LYS A C 1
ATOM 545 O O . LYS A 1 72 ? -3.326 -1.208 19.828 1.00 96.38 72 LYS A O 1
ATOM 550 N N . ASN A 1 73 ? -3.235 -0.316 17.769 1.00 96.12 73 ASN A N 1
ATOM 551 C CA . ASN A 1 73 ? -4.049 0.870 18.062 1.00 96.12 73 ASN A CA 1
ATOM 552 C C . ASN A 1 73 ? -5.339 0.980 17.228 1.00 96.12 73 ASN A C 1
ATOM 554 O O . ASN A 1 73 ? -5.910 2.059 17.172 1.00 96.12 73 ASN A O 1
ATOM 558 N N . TYR A 1 74 ? -5.801 -0.083 16.564 1.00 92.19 74 TYR A N 1
ATOM 559 C CA . TYR A 1 74 ? -6.961 -0.049 15.651 1.00 92.19 74 TYR A CA 1
ATOM 560 C C . TYR A 1 74 ? -8.254 0.545 16.223 1.00 92.19 74 TYR A C 1
ATOM 562 O O . TYR A 1 74 ? -9.047 1.076 15.453 1.00 92.19 74 TYR A O 1
ATOM 570 N N . ASP A 1 75 ? -8.456 0.453 17.536 1.00 90.06 75 ASP A N 1
ATOM 571 C CA . ASP A 1 75 ? -9.620 0.994 18.249 1.00 90.06 75 ASP A CA 1
ATOM 572 C C . ASP A 1 75 ? -9.233 2.185 19.144 1.00 90.06 75 ASP A C 1
ATOM 574 O O . ASP A 1 75 ? -9.773 2.423 20.220 1.00 90.06 75 ASP A O 1
ATOM 578 N N . ASN A 1 76 ? -8.183 2.907 18.753 1.00 91.50 76 ASN A N 1
ATOM 579 C CA . ASN A 1 76 ? -7.653 4.026 19.511 1.00 91.50 76 ASN A CA 1
ATOM 580 C C . ASN A 1 76 ? -7.236 5.162 18.570 1.00 91.50 76 ASN A C 1
ATOM 582 O O . ASN A 1 76 ? -6.723 4.953 17.472 1.00 91.50 76 ASN A O 1
ATOM 586 N N . ARG A 1 77 ? -7.373 6.407 19.033 1.00 87.19 77 ARG A N 1
ATOM 587 C CA . ARG A 1 77 ? -6.894 7.607 18.333 1.00 87.19 77 ARG A CA 1
ATOM 588 C C . ARG A 1 77 ? -5.393 7.565 18.007 1.00 87.19 77 ARG A C 1
ATOM 590 O O . ARG A 1 77 ? -4.962 8.201 17.048 1.00 87.19 77 ARG A O 1
ATOM 597 N N . LEU A 1 78 ? -4.610 6.766 18.732 1.00 93.19 78 LEU A N 1
ATOM 598 C CA . LEU A 1 78 ? -3.206 6.463 18.430 1.00 93.19 78 LEU A CA 1
ATOM 599 C C . LEU A 1 78 ? -2.992 5.725 17.090 1.00 93.19 78 LEU A C 1
ATOM 601 O O . LEU A 1 78 ? -1.851 5.450 16.727 1.00 93.19 78 LEU A O 1
ATOM 605 N N . LEU A 1 79 ? -4.055 5.426 16.334 1.00 95.38 79 LEU A N 1
ATOM 606 C CA . LEU A 1 79 ? -3.989 4.938 14.956 1.00 95.38 79 LEU A CA 1
ATOM 607 C C . LEU A 1 79 ? -3.569 6.009 13.934 1.00 95.38 79 LEU A C 1
ATOM 609 O O . LEU A 1 79 ? -3.146 5.664 12.833 1.00 95.38 79 LEU A O 1
ATOM 613 N N . GLN A 1 80 ? -3.650 7.302 14.272 1.00 94.69 80 GLN A N 1
ATOM 614 C CA . GLN A 1 80 ? -3.314 8.408 13.357 1.00 94.69 80 GLN A CA 1
ATOM 615 C C . GLN A 1 80 ? -1.986 8.234 12.586 1.00 94.69 80 GLN A C 1
ATOM 617 O O . GLN A 1 80 ? -1.991 8.465 11.375 1.00 94.69 80 GLN A O 1
ATOM 622 N N . PRO A 1 81 ? -0.875 7.771 13.200 1.00 95.62 81 PRO A N 1
ATOM 623 C CA . PRO A 1 81 ? 0.370 7.533 12.472 1.00 95.62 81 PRO A CA 1
ATOM 624 C C . PRO A 1 81 ? 0.262 6.421 11.422 1.00 95.62 81 PRO A C 1
ATOM 626 O O . PRO A 1 81 ? 0.896 6.523 10.378 1.00 95.62 81 PRO A O 1
ATOM 629 N N . ALA A 1 82 ? -0.549 5.380 11.657 1.00 97.00 82 ALA A N 1
ATOM 630 C CA . ALA A 1 82 ? -0.803 4.346 10.653 1.00 97.00 82 ALA A CA 1
ATOM 631 C C . ALA A 1 82 ? -1.563 4.930 9.458 1.00 97.00 82 ALA A C 1
ATOM 633 O O . ALA A 1 82 ? -1.170 4.683 8.326 1.00 97.00 82 ALA A O 1
ATOM 634 N N . ASN A 1 83 ? -2.583 5.762 9.700 1.00 95.94 83 ASN A N 1
ATOM 635 C CA . ASN A 1 83 ? -3.351 6.409 8.631 1.00 95.94 83 ASN A CA 1
ATOM 636 C C . ASN A 1 83 ? -2.465 7.323 7.769 1.00 95.94 83 ASN A C 1
ATOM 638 O O . ASN A 1 83 ? -2.485 7.227 6.544 1.00 95.94 83 ASN A O 1
ATOM 642 N N . ALA A 1 84 ? -1.647 8.172 8.403 1.00 96.81 84 ALA A N 1
ATOM 643 C CA . ALA A 1 84 ? -0.678 9.010 7.696 1.00 96.81 84 ALA A CA 1
ATOM 644 C C . ALA A 1 84 ? 0.362 8.162 6.945 1.00 96.81 84 ALA A C 1
ATOM 646 O O . ALA A 1 84 ? 0.706 8.451 5.800 1.00 96.81 84 ALA A O 1
ATOM 647 N N . GLY A 1 85 ? 0.821 7.074 7.568 1.00 97.62 85 GLY A N 1
ATOM 648 C CA . GLY A 1 85 ? 1.709 6.104 6.944 1.00 97.62 85 GLY A CA 1
ATOM 649 C C . GLY A 1 85 ? 1.104 5.475 5.688 1.00 97.62 85 GLY A C 1
ATOM 650 O O . GLY A 1 85 ? 1.800 5.382 4.685 1.00 97.62 85 GLY A O 1
ATOM 651 N N . THR A 1 86 ? -0.181 5.115 5.695 1.00 97.56 86 THR A N 1
ATOM 652 C CA . THR A 1 86 ? -0.891 4.586 4.519 1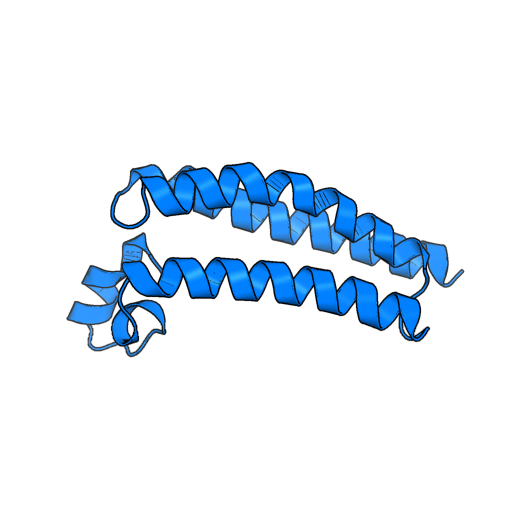.00 97.56 86 THR A CA 1
ATOM 653 C C . THR A 1 86 ? -0.975 5.609 3.385 1.00 97.56 86 THR A C 1
ATOM 655 O O . THR A 1 86 ? -0.764 5.247 2.229 1.00 97.56 86 THR A O 1
ATOM 658 N N . ILE A 1 87 ? -1.231 6.886 3.693 1.00 97.56 87 ILE A N 1
ATOM 659 C CA . ILE A 1 87 ? -1.233 7.968 2.691 1.00 97.56 87 ILE A CA 1
ATOM 660 C C . ILE A 1 87 ? 0.151 8.085 2.042 1.00 97.56 87 ILE A C 1
ATOM 662 O O . ILE A 1 87 ? 0.267 8.075 0.816 1.00 97.56 87 ILE A O 1
ATOM 666 N N . ASN A 1 88 ? 1.206 8.125 2.859 1.00 97.88 88 ASN A N 1
ATOM 667 C CA . ASN A 1 88 ? 2.582 8.189 2.369 1.00 97.88 88 ASN A CA 1
ATOM 668 C C . ASN A 1 88 ? 2.960 6.943 1.562 1.00 97.88 88 ASN A C 1
ATOM 670 O O . ASN A 1 88 ? 3.573 7.066 0.507 1.00 97.88 88 ASN A O 1
ATOM 674 N N . LEU A 1 89 ? 2.567 5.752 2.023 1.00 98.44 89 LEU A N 1
ATOM 675 C CA . LEU A 1 89 ? 2.768 4.492 1.313 1.00 98.44 89 LEU A CA 1
ATOM 676 C C . LEU A 1 89 ? 2.150 4.558 -0.084 1.00 98.44 89 LEU A C 1
ATOM 678 O O . LEU A 1 89 ? 2.828 4.235 -1.055 1.00 98.44 89 LEU A O 1
ATOM 682 N N . HIS A 1 90 ? 0.896 5.003 -0.193 1.00 98.25 90 HIS A N 1
ATOM 683 C CA . HIS A 1 90 ? 0.210 5.136 -1.475 1.00 98.25 90 HIS A CA 1
ATOM 684 C C . HIS A 1 90 ? 0.921 6.133 -2.398 1.00 98.25 90 HIS A C 1
ATOM 686 O O . HIS A 1 90 ? 1.225 5.796 -3.540 1.00 98.25 90 HIS A O 1
ATOM 692 N N . ALA A 1 91 ? 1.256 7.324 -1.891 1.00 98.50 91 ALA A N 1
ATOM 693 C CA . ALA A 1 91 ? 1.929 8.360 -2.670 1.00 98.50 91 ALA A CA 1
ATOM 694 C C . ALA A 1 91 ? 3.317 7.914 -3.162 1.00 98.50 91 ALA A C 1
ATOM 696 O O . ALA A 1 91 ? 3.611 8.021 -4.350 1.00 98.50 91 ALA A O 1
ATOM 697 N N . ILE A 1 92 ? 4.155 7.367 -2.275 1.00 98.62 92 ILE A N 1
ATOM 698 C CA . ILE A 1 92 ? 5.507 6.900 -2.616 1.00 98.62 92 ILE A CA 1
ATOM 699 C C . ILE A 1 92 ? 5.436 5.737 -3.609 1.00 98.62 92 ILE A C 1
ATOM 701 O O . ILE A 1 92 ? 6.143 5.754 -4.614 1.00 98.62 92 ILE A O 1
ATOM 705 N N . THR A 1 93 ? 4.559 4.755 -3.366 1.00 98.69 93 THR A N 1
ATOM 706 C CA . THR A 1 93 ? 4.363 3.621 -4.286 1.00 98.69 93 THR A CA 1
ATOM 707 C C . THR A 1 93 ? 3.924 4.116 -5.662 1.00 98.69 93 THR A C 1
ATOM 709 O O . THR A 1 93 ? 4.492 3.692 -6.662 1.00 98.69 93 THR A O 1
ATOM 712 N N . GLY A 1 94 ? 2.964 5.045 -5.721 1.00 98.50 94 GLY A N 1
ATOM 713 C CA . GLY A 1 94 ? 2.465 5.622 -6.969 1.00 98.50 94 GLY A CA 1
ATOM 714 C C . GLY A 1 94 ? 3.532 6.400 -7.738 1.00 98.50 94 GLY A C 1
ATOM 715 O O . GLY A 1 94 ? 3.698 6.179 -8.933 1.00 98.50 94 GLY A O 1
ATOM 716 N N . VAL A 1 95 ? 4.308 7.254 -7.064 1.00 98.75 95 VAL A N 1
ATOM 717 C CA . VAL A 1 95 ? 5.413 7.999 -7.693 1.00 98.75 95 VAL A CA 1
ATOM 718 C C . VAL A 1 95 ? 6.465 7.045 -8.258 1.00 98.75 95 VAL A C 1
ATOM 720 O O . VAL A 1 95 ? 6.843 7.177 -9.420 1.00 98.75 95 VAL A O 1
ATOM 723 N N . LEU A 1 96 ? 6.907 6.058 -7.473 1.00 98.69 96 LEU A N 1
ATOM 724 C CA . LEU A 1 96 ? 7.875 5.056 -7.927 1.00 98.69 96 LEU A CA 1
ATOM 725 C C . LEU A 1 96 ? 7.327 4.222 -9.090 1.00 98.69 96 LEU A C 1
ATOM 727 O O . LEU A 1 96 ? 8.053 3.952 -10.044 1.00 98.69 96 LEU A O 1
ATOM 731 N N . PHE A 1 97 ? 6.048 3.850 -9.043 1.00 98.62 97 PHE A N 1
ATOM 732 C CA . PHE A 1 97 ? 5.392 3.129 -10.127 1.00 98.62 97 PHE A CA 1
ATOM 733 C C . PHE A 1 97 ? 5.358 3.965 -11.413 1.00 98.62 97 PHE A C 1
ATOM 735 O O . PHE A 1 97 ? 5.791 3.479 -12.453 1.00 98.62 97 PHE A O 1
ATOM 742 N N . CYS A 1 98 ? 4.951 5.237 -11.346 1.00 98.44 98 CYS A N 1
ATOM 743 C CA . CYS A 1 98 ? 4.959 6.151 -12.492 1.00 98.44 98 CYS A CA 1
ATOM 744 C C . CYS A 1 98 ? 6.364 6.342 -13.079 1.00 98.44 98 CYS A C 1
ATOM 746 O O . CYS A 1 98 ? 6.515 6.307 -14.297 1.00 98.44 98 CYS A O 1
ATOM 748 N N . ILE A 1 99 ? 7.392 6.498 -12.236 1.00 98.38 99 ILE A N 1
ATOM 749 C CA . ILE A 1 99 ? 8.796 6.559 -12.673 1.00 98.38 99 ILE A CA 1
ATOM 750 C C . ILE A 1 99 ? 9.167 5.271 -13.415 1.00 98.38 99 ILE A C 1
ATOM 752 O O . ILE A 1 99 ? 9.706 5.330 -14.518 1.00 98.38 99 ILE A O 1
ATOM 756 N N . GLY A 1 100 ? 8.854 4.106 -12.845 1.00 98.25 100 GLY A N 1
ATOM 757 C CA . GLY A 1 100 ? 9.185 2.822 -13.457 1.00 98.25 100 GLY A CA 1
ATOM 758 C C . GLY A 1 100 ? 8.450 2.564 -14.775 1.00 98.25 100 GLY A C 1
ATOM 759 O O . GLY A 1 100 ? 9.041 2.015 -15.700 1.00 98.25 100 GLY A O 1
ATOM 760 N N . ILE A 1 101 ? 7.197 3.008 -14.894 1.00 98.06 101 ILE A N 1
ATOM 761 C CA . ILE A 1 101 ? 6.438 2.978 -16.150 1.00 98.06 101 ILE A CA 1
ATOM 762 C C . ILE A 1 101 ? 7.073 3.920 -17.175 1.00 98.06 101 ILE A C 1
ATOM 764 O O . ILE A 1 101 ? 7.355 3.490 -18.289 1.00 98.06 101 ILE A O 1
ATOM 768 N N . TRP A 1 102 ? 7.330 5.179 -16.807 1.00 98.12 102 TRP A N 1
ATOM 769 C CA . TRP A 1 102 ? 7.859 6.191 -17.720 1.00 98.12 102 TRP A CA 1
ATOM 770 C C . TRP A 1 102 ? 9.233 5.802 -18.267 1.00 98.12 102 TRP A C 1
ATOM 772 O O . TRP A 1 102 ? 9.401 5.710 -19.473 1.00 98.12 102 TRP A O 1
ATOM 782 N N . PHE A 1 103 ? 10.202 5.507 -17.399 1.00 97.62 103 PHE A N 1
ATOM 783 C CA . PHE A 1 103 ? 11.571 5.192 -17.826 1.00 97.62 103 PHE A CA 1
ATOM 784 C C . PHE A 1 103 ? 11.754 3.758 -18.320 1.00 97.62 103 PHE A C 1
ATOM 786 O O . PHE A 1 103 ? 12.739 3.476 -18.989 1.00 97.62 103 PHE A O 1
ATOM 793 N N . GLY A 1 104 ? 10.845 2.845 -17.979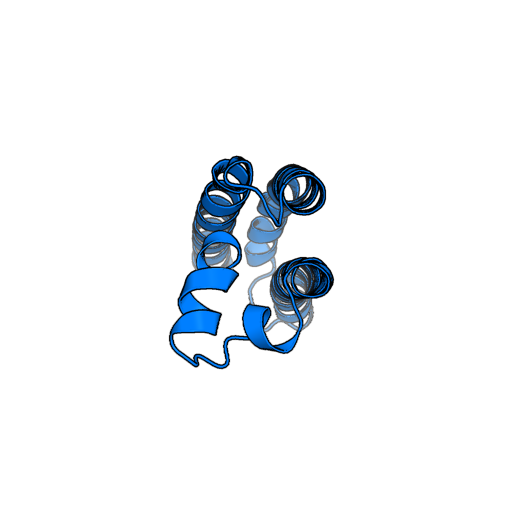 1.00 95.88 104 GLY A N 1
ATOM 794 C CA . GLY A 1 104 ? 10.885 1.471 -18.475 1.00 95.88 104 GLY A CA 1
ATOM 795 C C . GLY A 1 104 ? 10.215 1.283 -19.837 1.00 95.88 104 GLY A C 1
ATOM 796 O O . GLY A 1 104 ? 10.371 0.217 -20.426 1.00 95.88 104 GLY A O 1
ATOM 797 N N . SER A 1 105 ? 9.448 2.274 -20.306 1.00 90.12 105 SER A N 1
ATOM 798 C CA . SER A 1 105 ? 8.753 2.241 -21.606 1.00 90.12 105 SER A CA 1
ATOM 799 C C . SER A 1 105 ? 9.431 3.094 -22.686 1.00 90.12 105 SER A C 1
ATOM 801 O O . SER A 1 105 ? 8.959 3.101 -23.822 1.00 90.12 105 SER A O 1
ATOM 803 N N . VAL A 1 106 ? 10.478 3.842 -22.319 1.00 78.62 106 VAL A N 1
ATOM 804 C CA . VAL A 1 106 ? 11.349 4.609 -23.230 1.00 78.62 106 VAL A CA 1
ATOM 805 C C . VAL A 1 106 ? 12.459 3.697 -23.731 1.00 78.62 106 VAL A C 1
ATOM 807 O O . VAL A 1 106 ? 12.744 3.759 -24.946 1.00 78.62 106 VAL A O 1
#

Foldseek 3Di:
DLQCLVVCVVVVHPDVCVVVPLQVVLVVVVVVVVVVLVVQVVCCVVPVAFVQLNQLVVLVVLVVVLSVQCNVASNHPSNVVSVVSVVVNVVSSVVSNVVSRVVRVD

Radius of gyration: 16.17 Å; chains: 1; bounding box: 38×20×43 Å

Secondary structure (DSSP, 8-state):
-GGGHHHHHHTT---HHHHHHHHHHHHHHHHHHHHHHHHHHHHHHTTSS-GGGGGGGGGGGGHHHHHHHHHHHTTSGGGHHHHHHHHHHHHHHHHHHHHHHHHH--

InterPro domains:
  IPR000537 UbiA prenyltransferase [PF01040] (2-75)
  IPR026046 UbiA prenyltransferase domain containing protein 1 [PTHR13929] (2-103)
  IPR026046 UbiA prenyltransferase domain containing protein 1 [cd13962] (1-100)

Sequence (106 aa):
EFPDYHGDKATGKDTLIVVFGPEKARLGYVLLVVSAFLSIALMATIGTFPMLSLIALSASFLVINIVKVLYKNYDNRLLQPANAGTINLHAITGVLFCIGIWFGSV

Organism: NCBI:txid408172

pLDDT: mean 96.13, std 2.92, range [78.62, 98.75]